Protein AF-A0A368TL18-F1 (afdb_monomer_lite)

pLDDT: mean 74.54, std 22.13, range [34.53, 96.81]

Secondary structure (DSSP, 8-state):
-HHHHHHIIIIIS---HHHHHHHHTS-HHHHHHHHHHHHHHHHHHHHHT----------------S----PPP---S-----------------

Radius of gyration: 25.54 Å; chains: 1; bounding box: 40×59×50 Å

Structure (mmCIF, N/CA/C/O backbone):
data_AF-A0A368TL18-F1
#
_entry.id   AF-A0A368TL18-F1
#
loop_
_atom_site.group_PDB
_atom_site.id
_atom_site.type_symbol
_atom_site.label_atom_id
_atom_site.label_alt_id
_atom_site.label_comp_id
_atom_site.label_asym_id
_atom_site.label_entity_id
_atom_site.label_seq_id
_atom_site.pdbx_PDB_ins_code
_atom_site.Cartn_x
_atom_site.Cartn_y
_atom_site.Cartn_z
_atom_site.occupancy
_atom_site.B_iso_or_equiv
_atom_site.auth_seq_id
_atom_site.auth_comp_id
_atom_site.auth_asym_id
_atom_site.auth_atom_id
_atom_site.pdbx_PDB_model_num
ATOM 1 N N . MET A 1 1 ? -3.815 -9.672 0.075 1.00 65.00 1 MET A N 1
ATOM 2 C CA . MET A 1 1 ? -4.712 -8.492 0.086 1.00 65.00 1 MET A CA 1
ATOM 3 C C . MET A 1 1 ? -4.222 -7.418 1.052 1.00 65.00 1 MET A C 1
ATOM 5 O O . MET A 1 1 ? -4.282 -6.252 0.697 1.00 65.00 1 MET A O 1
ATOM 9 N N . GLU A 1 2 ? -3.693 -7.794 2.222 1.00 81.75 2 GLU A N 1
ATOM 10 C CA . GLU A 1 2 ? -3.206 -6.859 3.254 1.00 81.75 2 GLU A CA 1
ATOM 11 C C . GLU A 1 2 ? -2.173 -5.837 2.751 1.00 81.75 2 GLU A C 1
ATOM 13 O O . GLU A 1 2 ? -2.314 -4.654 3.030 1.00 81.75 2 GLU A O 1
ATOM 18 N N . GLU A 1 3 ? -1.185 -6.259 1.955 1.00 87.06 3 GLU A N 1
ATOM 19 C CA . GLU A 1 3 ? -0.141 -5.366 1.423 1.00 87.06 3 GLU A CA 1
ATOM 20 C C . GLU A 1 3 ? -0.718 -4.286 0.500 1.00 87.06 3 GLU A C 1
ATOM 22 O O . GLU A 1 3 ? -0.473 -3.101 0.712 1.00 87.06 3 GLU A O 1
ATOM 27 N N . LEU A 1 4 ? -1.555 -4.674 -0.469 1.00 88.94 4 LEU A N 1
ATOM 28 C CA . LEU A 1 4 ? -2.211 -3.734 -1.382 1.00 88.94 4 LEU A CA 1
ATOM 29 C C . LEU A 1 4 ? -3.107 -2.745 -0.629 1.00 88.94 4 LEU A C 1
ATOM 31 O O . LEU A 1 4 ? -3.069 -1.547 -0.903 1.00 88.94 4 LEU A O 1
ATOM 35 N N . GLU A 1 5 ? -3.900 -3.237 0.325 1.00 91.44 5 GLU A N 1
ATOM 36 C CA . GLU A 1 5 ? -4.792 -2.378 1.105 1.00 91.44 5 GLU A CA 1
ATOM 37 C C . GLU A 1 5 ? -3.996 -1.419 2.005 1.00 91.44 5 GLU A C 1
ATOM 39 O O . GLU A 1 5 ? -4.349 -0.246 2.118 1.00 91.44 5 GLU A O 1
ATOM 44 N N . SER A 1 6 ? -2.869 -1.866 2.568 1.00 94.12 6 SER A N 1
ATOM 45 C CA . SER A 1 6 ? -1.990 -1.014 3.375 1.00 94.12 6 SER A CA 1
ATOM 46 C C . SER A 1 6 ? -1.389 0.140 2.563 1.00 94.12 6 SER A C 1
ATOM 48 O O . SER A 1 6 ? -1.427 1.284 3.015 1.00 94.12 6 SER A O 1
ATOM 50 N N . LEU A 1 7 ? -0.940 -0.131 1.331 1.00 93.31 7 LEU A N 1
ATOM 51 C CA . LEU A 1 7 ? -0.430 0.879 0.399 1.00 93.31 7 LEU A CA 1
ATOM 52 C C . LEU A 1 7 ? -1.539 1.835 -0.035 1.00 93.31 7 LEU A C 1
ATOM 54 O O . LEU A 1 7 ? -1.348 3.048 -0.093 1.00 93.31 7 LEU A O 1
ATOM 58 N N . ARG A 1 8 ? -2.738 1.307 -0.302 1.00 93.31 8 ARG A N 1
ATOM 59 C CA . ARG A 1 8 ? -3.891 2.132 -0.662 1.00 93.31 8 ARG A CA 1
ATOM 60 C C . ARG A 1 8 ? -4.237 3.115 0.455 1.00 93.31 8 ARG A C 1
ATOM 62 O O . ARG A 1 8 ? -4.474 4.289 0.187 1.00 93.31 8 ARG A O 1
ATOM 69 N N . LEU A 1 9 ? -4.285 2.656 1.701 1.00 95.19 9 LEU A N 1
ATOM 70 C CA . LEU A 1 9 ? -4.627 3.507 2.839 1.00 95.19 9 LEU A CA 1
ATOM 71 C C . LEU A 1 9 ? -3.509 4.505 3.158 1.00 95.19 9 LEU A C 1
ATOM 73 O O . LEU A 1 9 ? -3.798 5.677 3.405 1.00 95.19 9 LEU A O 1
ATOM 77 N N . LYS A 1 10 ? -2.250 4.054 3.150 1.00 95.06 10 LYS A N 1
ATOM 78 C CA . LYS A 1 10 ? -1.111 4.875 3.565 1.00 95.06 10 LYS A CA 1
ATOM 79 C C . LYS A 1 10 ? -0.615 5.820 2.478 1.00 95.06 10 LYS A C 1
ATOM 81 O O . LYS A 1 10 ? -0.424 6.995 2.767 1.00 95.06 10 LYS A O 1
ATOM 86 N N . ASP A 1 11 ? -0.412 5.321 1.265 1.00 93.06 11 ASP A N 1
ATOM 87 C CA . ASP A 1 11 ? 0.277 6.057 0.202 1.00 93.06 11 ASP A CA 1
ATOM 88 C C . ASP A 1 11 ? -0.708 6.714 -0.769 1.00 93.06 11 ASP A C 1
ATOM 90 O O . ASP A 1 11 ? -0.514 7.863 -1.158 1.00 93.06 11 ASP A O 1
ATOM 94 N N . TYR A 1 12 ? -1.797 6.022 -1.131 1.00 94.50 12 TYR A N 1
ATOM 95 C CA . TYR A 1 12 ? -2.790 6.568 -2.067 1.00 94.50 12 TYR A CA 1
ATOM 96 C C . TYR A 1 12 ? -3.788 7.514 -1.386 1.00 94.50 12 TYR A C 1
ATOM 98 O O . TYR A 1 12 ? -4.040 8.610 -1.877 1.00 94.50 12 TYR A O 1
ATOM 106 N N . LEU A 1 13 ? -4.351 7.111 -0.243 1.00 95.62 13 LEU A N 1
ATOM 107 C CA . LEU A 1 13 ? -5.284 7.935 0.538 1.00 95.62 13 LEU A CA 1
ATOM 108 C C . LEU A 1 13 ? -4.588 8.835 1.568 1.00 95.62 13 LEU A C 1
ATOM 110 O O . LEU A 1 13 ? -5.268 9.623 2.221 1.00 95.62 13 LEU A O 1
ATOM 114 N N . GLN A 1 14 ? -3.263 8.715 1.713 1.00 96.44 14 GLN A N 1
ATOM 115 C CA . GLN A 1 14 ? -2.426 9.546 2.589 1.00 96.44 14 GLN A CA 1
ATOM 116 C C . GLN A 1 14 ? -2.912 9.622 4.043 1.00 96.44 14 GLN A C 1
ATOM 118 O O . GLN A 1 14 ? -2.759 10.640 4.717 1.00 96.44 14 GLN A O 1
ATOM 123 N N . LEU A 1 15 ? -3.496 8.534 4.549 1.00 96.81 15 LEU A N 1
ATOM 124 C CA . LEU A 1 15 ? -3.990 8.493 5.920 1.00 96.81 15 LEU A CA 1
ATOM 125 C C . LEU A 1 15 ? -2.837 8.445 6.928 1.00 96.81 15 LEU A C 1
ATOM 127 O O . LEU A 1 15 ? -1.722 7.970 6.650 1.00 96.81 15 LEU A O 1
ATOM 131 N N . SER A 1 16 ? -3.122 8.8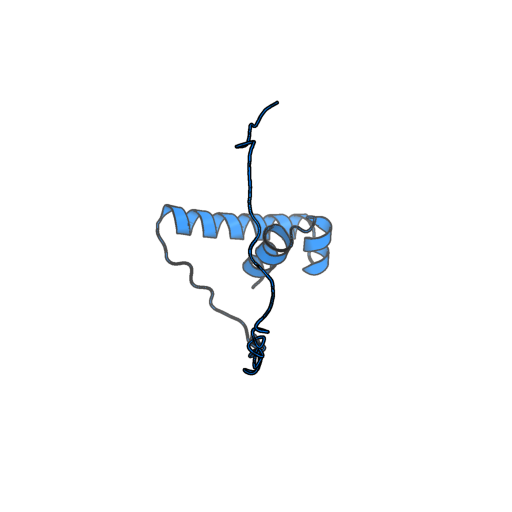91 8.151 1.00 96.81 16 SER A N 1
ATOM 132 C CA . SER A 1 16 ? -2.199 8.666 9.259 1.00 96.81 16 SER A CA 1
ATOM 133 C C . SER A 1 16 ? -2.050 7.163 9.531 1.00 96.81 16 SER A C 1
ATOM 135 O O . SER A 1 16 ? -2.921 6.349 9.216 1.00 96.81 16 SER A O 1
ATOM 137 N N . GLN A 1 17 ? -0.918 6.773 10.120 1.00 92.62 17 GLN A N 1
ATOM 138 C CA . GLN A 1 17 ? -0.648 5.364 10.420 1.00 92.62 17 GLN A CA 1
ATOM 139 C C . GLN A 1 17 ? -1.666 4.779 11.407 1.00 92.62 17 GLN A C 1
ATOM 141 O O . GLN A 1 17 ? -2.043 3.616 11.293 1.00 92.62 17 GLN A O 1
ATOM 146 N N . GLU A 1 18 ? -2.139 5.596 12.345 1.00 96.31 18 GLU A N 1
ATOM 147 C CA . GLU A 1 18 ? -3.171 5.216 13.300 1.00 96.31 18 GLU A CA 1
ATOM 148 C C . GLU A 1 18 ? -4.519 4.958 12.621 1.00 96.31 18 GLU A C 1
ATOM 150 O O . GLU A 1 18 ? -5.129 3.908 12.831 1.00 96.31 18 GLU A O 1
ATOM 155 N N . GLU A 1 19 ? -4.968 5.874 11.760 1.00 95.88 19 GLU A N 1
ATOM 156 C CA . GLU A 1 19 ? -6.231 5.725 11.032 1.00 95.88 19 GLU A CA 1
ATOM 157 C C . GLU A 1 19 ? -6.196 4.538 10.073 1.00 95.88 19 GLU A C 1
ATOM 159 O O . GLU A 1 19 ? -7.171 3.791 9.975 1.00 95.88 19 GLU A O 1
ATOM 164 N N . ALA A 1 20 ? -5.076 4.346 9.378 1.00 96.19 20 ALA A N 1
ATOM 165 C CA . ALA A 1 20 ? -4.907 3.240 8.452 1.00 96.19 20 ALA A CA 1
ATOM 166 C C . ALA A 1 20 ? -4.882 1.885 9.185 1.00 96.19 20 ALA A C 1
ATOM 168 O O . ALA A 1 20 ? -5.590 0.962 8.779 1.00 96.19 20 ALA A O 1
ATOM 169 N N . ALA A 1 21 ? -4.174 1.789 10.318 1.00 96.19 21 ALA A N 1
ATOM 170 C CA . ALA A 1 21 ? -4.178 0.598 11.169 1.00 96.19 21 ALA A CA 1
ATOM 171 C C . ALA A 1 21 ? -5.585 0.280 11.698 1.00 96.19 21 ALA A C 1
ATOM 173 O O . ALA A 1 21 ? -6.043 -0.861 11.609 1.00 96.19 21 ALA A O 1
ATOM 174 N N . LYS A 1 22 ? -6.313 1.307 12.159 1.00 96.56 22 LYS A N 1
ATOM 175 C CA . LYS A 1 22 ? -7.699 1.176 12.620 1.00 96.56 22 LYS A CA 1
ATOM 176 C C . LYS A 1 22 ? -8.632 0.690 11.510 1.00 96.56 22 LYS A C 1
ATOM 178 O O . LYS A 1 22 ? -9.461 -0.179 11.764 1.00 96.56 22 LYS A O 1
ATOM 183 N N . ARG A 1 23 ? -8.493 1.207 10.283 1.00 94.12 23 ARG A N 1
ATOM 184 C CA . ARG A 1 23 ? -9.291 0.772 9.119 1.00 94.12 23 ARG A CA 1
ATOM 185 C C . ARG A 1 23 ? -8.996 -0.667 8.698 1.00 94.12 23 ARG A C 1
ATOM 187 O O . ARG A 1 23 ? -9.910 -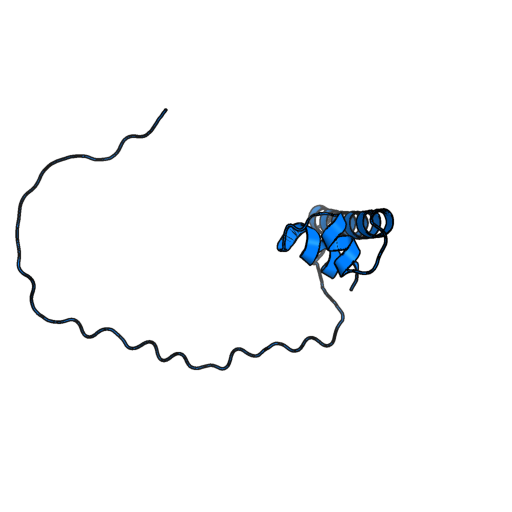1.346 8.247 1.00 94.12 23 ARG A O 1
ATOM 194 N N . MET A 1 24 ? -7.762 -1.134 8.878 1.00 93.38 24 MET A N 1
ATOM 195 C CA . MET A 1 24 ? -7.392 -2.536 8.658 1.00 93.38 24 MET A CA 1
ATOM 196 C C . MET A 1 24 ? -7.746 -3.459 9.835 1.00 93.38 24 MET A C 1
ATOM 198 O O . MET A 1 24 ? -7.627 -4.672 9.699 1.00 93.38 24 MET A O 1
ATOM 202 N N . GLY A 1 25 ? -8.172 -2.917 10.982 1.00 95.12 25 GLY A N 1
ATOM 203 C CA . GLY A 1 25 ? -8.474 -3.710 12.176 1.00 95.12 25 GLY A CA 1
ATOM 204 C C . GLY A 1 25 ? -7.240 -4.358 12.814 1.00 95.12 25 GLY A C 1
ATOM 205 O O . GLY A 1 25 ? -7.364 -5.388 13.471 1.00 95.12 25 GLY A O 1
ATOM 206 N N . VAL A 1 26 ? -6.052 -3.776 12.621 1.00 94.94 26 VAL A N 1
ATOM 207 C CA . VAL A 1 26 ? -4.776 -4.295 13.141 1.00 94.94 26 VAL A CA 1
ATOM 208 C C . VAL A 1 26 ? -4.095 -3.283 14.063 1.00 94.94 26 VAL A C 1
ATOM 210 O O . VAL A 1 26 ? -4.416 -2.095 14.067 1.00 94.94 26 VAL A O 1
ATOM 213 N N . SER A 1 27 ? -3.116 -3.742 14.847 1.00 96.81 27 SER A N 1
ATOM 214 C CA . SER A 1 27 ? -2.294 -2.843 15.666 1.00 96.81 27 SER A CA 1
ATOM 215 C C . SER A 1 27 ? -1.395 -1.946 14.796 1.00 96.81 27 SER A C 1
ATOM 217 O O . SER A 1 27 ? -0.992 -2.348 13.702 1.00 96.81 27 SER A O 1
ATOM 219 N N . GLN A 1 28 ? -1.023 -0.751 15.278 1.00 95.75 28 GLN A N 1
ATOM 220 C CA . GLN A 1 28 ? -0.104 0.137 14.542 1.00 95.75 28 GLN A CA 1
ATOM 221 C C . GLN A 1 28 ? 1.255 -0.520 14.207 1.00 95.75 28 GLN A C 1
ATOM 223 O O . GLN A 1 28 ? 1.716 -0.336 13.076 1.00 95.75 28 GLN A O 1
ATOM 228 N N . PRO A 1 29 ? 1.896 -1.306 15.104 1.00 96.75 29 PRO A N 1
ATOM 229 C CA . PRO A 1 29 ? 3.111 -2.054 14.761 1.00 96.75 29 PRO A CA 1
ATOM 230 C C . PRO A 1 29 ? 2.889 -3.115 13.675 1.00 96.75 29 PRO A C 1
ATOM 232 O O . PRO A 1 29 ? 3.741 -3.301 12.806 1.00 96.75 29 PRO A O 1
ATOM 235 N N . THR A 1 30 ? 1.738 -3.798 13.691 1.00 95.88 30 THR A N 1
ATOM 236 C CA . THR A 1 30 ? 1.370 -4.764 12.644 1.00 95.88 30 THR A CA 1
ATOM 237 C C . THR A 1 30 ? 1.196 -4.061 11.302 1.00 95.88 30 THR A C 1
ATOM 239 O O . THR A 1 30 ? 1.773 -4.498 10.311 1.00 95.88 30 THR A O 1
ATOM 242 N N . PHE A 1 31 ? 0.470 -2.941 11.275 1.00 96.19 31 PHE A N 1
ATOM 243 C CA . PHE A 1 31 ? 0.288 -2.135 10.069 1.00 96.19 31 PHE A CA 1
ATOM 244 C C . PHE A 1 31 ? 1.624 -1.650 9.501 1.00 96.19 31 PHE A C 1
ATOM 246 O O . PHE A 1 31 ? 1.858 -1.762 8.302 1.00 96.19 31 PHE A O 1
ATOM 253 N N . HIS A 1 32 ? 2.526 -1.172 10.366 1.00 95.88 32 HIS A N 1
ATOM 254 C CA . HIS A 1 32 ? 3.865 -0.755 9.958 1.00 95.88 32 HIS A CA 1
ATOM 255 C C . HIS A 1 32 ? 4.606 -1.876 9.229 1.00 95.88 32 HIS A C 1
ATOM 257 O O . HIS A 1 32 ? 5.093 -1.666 8.124 1.00 95.88 32 HIS A O 1
ATOM 263 N N . ARG A 1 33 ? 4.626 -3.084 9.814 1.00 96.44 33 ARG A N 1
ATOM 264 C CA . ARG A 1 33 ? 5.240 -4.257 9.181 1.00 96.44 33 ARG A CA 1
ATOM 265 C C . ARG A 1 3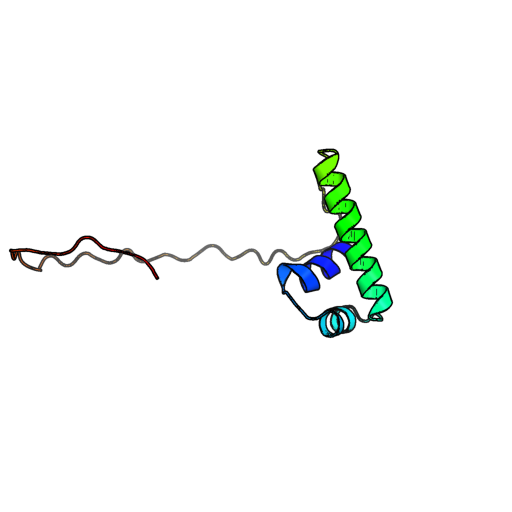3 ? 4.630 -4.538 7.812 1.00 96.44 33 ARG A C 1
ATOM 267 O O . ARG A 1 33 ? 5.383 -4.742 6.872 1.00 96.44 33 ARG A O 1
ATOM 274 N N . ILE A 1 34 ? 3.302 -4.518 7.685 1.00 94.88 34 ILE A N 1
ATOM 275 C CA . ILE A 1 34 ? 2.626 -4.789 6.406 1.00 94.88 34 ILE A CA 1
ATOM 276 C C . ILE A 1 34 ? 3.047 -3.767 5.337 1.00 94.88 34 ILE A C 1
ATOM 278 O O . ILE A 1 34 ? 3.417 -4.168 4.235 1.00 94.88 34 ILE A O 1
ATOM 282 N N . VAL A 1 35 ? 3.059 -2.469 5.665 1.00 95.56 35 VAL A N 1
ATOM 283 C CA . VAL A 1 35 ? 3.492 -1.415 4.728 1.00 95.56 35 VAL A CA 1
ATOM 284 C C . VAL A 1 35 ? 4.962 -1.589 4.342 1.00 95.56 35 VAL A C 1
ATOM 286 O O . VAL A 1 35 ? 5.296 -1.523 3.161 1.00 95.56 35 VAL A O 1
ATOM 289 N N . SER A 1 36 ? 5.843 -1.861 5.308 1.00 96.12 36 SER A N 1
ATOM 290 C CA . SER A 1 36 ? 7.269 -2.076 5.037 1.00 96.12 36 SER A CA 1
ATOM 291 C C . SER A 1 36 ? 7.520 -3.283 4.129 1.00 96.12 36 SER A C 1
ATOM 293 O O . SER A 1 36 ? 8.341 -3.201 3.216 1.00 96.12 36 SER A O 1
ATOM 295 N N . GLU A 1 37 ? 6.810 -4.392 4.342 1.00 94.88 37 GLU A N 1
ATOM 296 C CA . GLU A 1 37 ? 6.891 -5.574 3.474 1.00 94.88 37 GLU A CA 1
ATOM 297 C C . GLU A 1 37 ? 6.408 -5.253 2.053 1.00 94.88 37 GLU A C 1
ATOM 299 O O . GLU A 1 37 ? 7.065 -5.621 1.075 1.00 94.88 37 GLU A O 1
ATOM 304 N N . ALA A 1 38 ? 5.308 -4.502 1.934 1.00 93.44 38 ALA A N 1
ATOM 305 C CA . ALA A 1 38 ? 4.761 -4.073 0.655 1.00 93.44 38 ALA A CA 1
ATOM 306 C C . ALA A 1 38 ? 5.744 -3.170 -0.117 1.00 93.44 38 ALA A C 1
ATOM 308 O O . ALA A 1 38 ? 6.011 -3.412 -1.296 1.00 93.44 38 ALA A O 1
ATOM 309 N N . HIS A 1 39 ? 6.348 -2.179 0.550 1.00 95.12 39 HIS A N 1
ATOM 310 C CA . HIS A 1 39 ? 7.385 -1.324 -0.041 1.00 95.12 39 HIS A CA 1
ATOM 311 C C . HIS A 1 39 ? 8.626 -2.111 -0.441 1.00 95.12 39 HIS A C 1
ATOM 313 O O . HIS A 1 39 ? 9.150 -1.876 -1.527 1.00 95.12 39 HIS A O 1
ATOM 319 N N . ARG A 1 40 ? 9.074 -3.075 0.376 1.00 95.31 40 ARG A N 1
ATOM 320 C CA . ARG A 1 40 ? 10.224 -3.921 0.027 1.00 95.31 40 ARG A CA 1
ATOM 3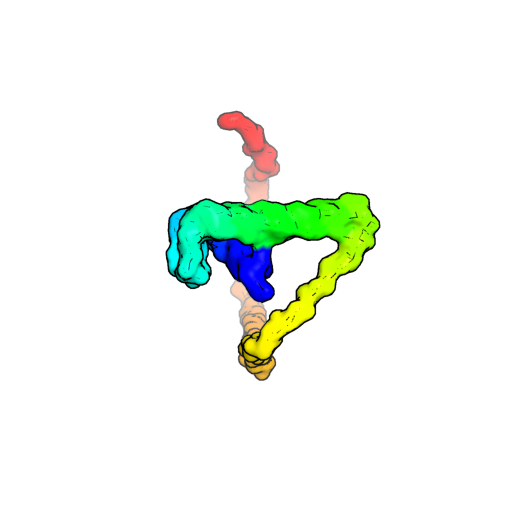21 C C . ARG A 1 40 ? 9.969 -4.697 -1.262 1.00 95.31 40 ARG A C 1
ATOM 323 O O . ARG A 1 40 ? 10.825 -4.686 -2.137 1.00 95.31 40 ARG A O 1
ATOM 330 N N . LYS A 1 41 ? 8.796 -5.321 -1.406 1.00 91.94 41 LYS A N 1
ATOM 331 C CA . LYS A 1 41 ? 8.432 -6.079 -2.616 1.00 91.94 41 LYS A CA 1
ATOM 332 C C . LYS A 1 41 ? 8.344 -5.192 -3.857 1.00 91.94 41 LYS A C 1
ATOM 334 O O . LYS A 1 41 ? 8.784 -5.599 -4.927 1.00 91.94 41 LYS A O 1
ATOM 339 N N . ILE A 1 42 ? 7.798 -3.983 -3.717 1.00 93.00 42 ILE A N 1
ATOM 340 C CA . ILE A 1 42 ? 7.743 -3.007 -4.815 1.00 93.00 42 ILE A CA 1
ATOM 341 C C . ILE A 1 42 ? 9.152 -2.561 -5.207 1.00 93.00 42 ILE A C 1
ATOM 343 O O . ILE A 1 42 ? 9.481 -2.551 -6.391 1.00 93.00 42 ILE A O 1
ATOM 347 N N . ALA A 1 43 ? 9.988 -2.228 -4.224 1.00 95.75 43 ALA A N 1
ATOM 348 C CA . ALA A 1 43 ? 11.365 -1.816 -4.460 1.00 95.75 43 ALA A CA 1
ATOM 349 C C . ALA A 1 43 ? 12.172 -2.929 -5.141 1.00 95.75 43 ALA A C 1
ATOM 351 O O . ALA A 1 43 ? 12.827 -2.672 -6.145 1.00 95.75 43 ALA A O 1
ATOM 352 N N . GLU A 1 44 ? 12.070 -4.166 -4.653 1.00 94.69 44 GLU A N 1
ATOM 353 C CA . GLU A 1 44 ? 12.693 -5.342 -5.267 1.00 94.69 44 GLU A CA 1
ATOM 354 C C . GLU A 1 44 ? 12.239 -5.513 -6.721 1.00 94.69 44 GLU A C 1
ATOM 356 O O . GLU A 1 44 ? 13.065 -5.684 -7.617 1.00 94.69 44 GLU A O 1
ATOM 361 N N . ALA A 1 45 ? 10.934 -5.395 -6.981 1.00 93.06 45 ALA A N 1
ATOM 362 C CA . ALA A 1 45 ? 10.409 -5.529 -8.330 1.00 93.06 45 ALA A CA 1
ATOM 363 C C . ALA A 1 45 ? 10.936 -4.443 -9.278 1.00 93.06 45 ALA A C 1
ATOM 365 O O . ALA A 1 45 ? 11.292 -4.747 -10.416 1.00 93.06 45 ALA A O 1
ATOM 366 N N . PHE A 1 46 ? 11.035 -3.196 -8.815 1.00 93.06 46 PHE A N 1
ATOM 367 C CA . PHE A 1 46 ? 11.573 -2.099 -9.618 1.00 93.06 46 PHE A CA 1
ATOM 368 C C . PHE A 1 46 ? 13.078 -2.206 -9.853 1.00 93.06 46 PHE A C 1
ATOM 370 O O . PHE A 1 46 ? 13.530 -1.921 -10.959 1.00 93.06 46 PHE A O 1
ATOM 377 N N . VAL A 1 47 ? 13.848 -2.638 -8.854 1.00 96.75 47 VAL A N 1
ATOM 378 C CA . VAL A 1 47 ? 15.305 -2.797 -8.979 1.00 96.75 47 VAL A CA 1
ATOM 379 C C . VAL A 1 47 ? 15.659 -3.959 -9.907 1.00 96.75 47 VAL A C 1
ATOM 381 O O . VAL A 1 47 ? 16.566 -3.835 -10.724 1.00 96.75 47 VAL A O 1
ATOM 384 N N . GLU A 1 48 ? 14.934 -5.073 -9.821 1.00 95.38 48 GLU A N 1
ATOM 385 C CA . GLU A 1 48 ? 15.204 -6.268 -10.628 1.00 95.38 48 GLU A CA 1
ATOM 386 C C . GLU A 1 48 ? 14.467 -6.281 -11.978 1.00 95.38 48 GLU A C 1
ATOM 388 O O . GLU A 1 48 ? 14.614 -7.223 -12.756 1.00 95.38 48 GLU A O 1
ATOM 393 N N . GLY A 1 49 ? 13.655 -5.259 -12.269 1.00 91.50 49 GLY A N 1
ATOM 394 C CA . GLY A 1 49 ? 12.847 -5.197 -13.490 1.00 91.50 49 GLY A CA 1
ATOM 395 C C . GLY A 1 49 ? 11.762 -6.279 -13.564 1.00 91.50 49 GLY A C 1
ATOM 396 O O . GLY A 1 49 ? 11.353 -6.677 -14.656 1.00 91.50 49 GLY A O 1
ATOM 397 N N . LYS A 1 50 ? 11.293 -6.780 -12.415 1.00 87.94 50 LYS A N 1
ATOM 398 C CA . LYS A 1 50 ? 10.209 -7.767 -12.340 1.00 87.94 50 LYS A CA 1
ATOM 399 C C . LYS A 1 50 ? 8.872 -7.099 -12.671 1.00 87.94 50 LYS A C 1
ATOM 401 O O . LYS A 1 50 ? 8.570 -5.997 -12.216 1.00 87.94 50 LYS A O 1
ATOM 406 N N . ALA A 1 51 ? 8.021 -7.803 -13.412 1.00 85.19 51 ALA A N 1
ATOM 407 C CA . ALA A 1 51 ? 6.645 -7.370 -13.625 1.00 85.19 51 ALA A CA 1
ATOM 408 C C . ALA A 1 51 ? 5.835 -7.496 -12.322 1.00 85.19 51 ALA A C 1
ATOM 410 O O . ALA A 1 51 ? 5.792 -8.566 -11.712 1.00 85.19 51 ALA A O 1
ATOM 411 N N . ILE A 1 52 ? 5.153 -6.423 -11.913 1.00 82.44 52 ILE A N 1
ATOM 412 C CA . ILE A 1 52 ? 4.223 -6.460 -10.779 1.00 82.44 52 ILE A CA 1
ATOM 413 C C . ILE A 1 52 ? 2.878 -6.981 -11.281 1.00 82.44 52 ILE A C 1
ATOM 415 O O . ILE A 1 52 ? 2.173 -6.303 -12.029 1.00 82.44 52 ILE A O 1
ATOM 419 N N . ARG A 1 53 ? 2.512 -8.190 -10.855 1.00 79.19 53 ARG A N 1
ATOM 420 C CA . ARG A 1 53 ? 1.202 -8.784 -11.125 1.00 79.19 53 ARG A CA 1
ATOM 421 C C . ARG A 1 53 ? 0.406 -8.858 -9.830 1.00 79.19 53 ARG A C 1
ATOM 423 O O . ARG A 1 53 ? 0.826 -9.501 -8.874 1.00 79.19 53 ARG A O 1
ATOM 430 N N . ILE A 1 54 ? -0.742 -8.192 -9.806 1.00 74.94 54 ILE A N 1
ATOM 431 C CA . ILE A 1 54 ? -1.663 -8.223 -8.670 1.00 74.94 54 ILE A CA 1
ATOM 432 C C . ILE A 1 54 ? -2.659 -9.357 -8.928 1.00 74.94 54 ILE A C 1
ATOM 434 O O . ILE A 1 54 ? -3.499 -9.245 -9.817 1.00 74.94 54 ILE A O 1
ATOM 438 N N . GLU A 1 55 ? -2.551 -10.456 -8.180 1.00 67.75 55 GLU A N 1
ATOM 439 C CA . GLU A 1 55 ? -3.460 -11.605 -8.289 1.00 67.75 55 GLU A CA 1
ATOM 440 C C . GLU A 1 55 ? -4.282 -11.768 -7.000 1.00 67.75 55 GLU A C 1
ATOM 442 O O . GLU A 1 55 ? -3.720 -11.929 -5.917 1.00 67.75 55 GLU A O 1
ATOM 447 N N . GLY A 1 56 ? -5.618 -11.731 -7.118 1.00 55.81 56 GLY A N 1
ATOM 448 C CA . GLY A 1 56 ? -6.561 -12.090 -6.048 1.00 55.81 56 GLY A CA 1
ATOM 449 C C . GLY A 1 56 ? -7.619 -11.035 -5.678 1.00 55.81 56 GLY A C 1
ATOM 450 O O . GLY A 1 56 ? -7.294 -9.882 -5.403 1.00 55.81 56 GLY A O 1
ATOM 451 N N . GLY A 1 57 ? -8.880 -11.496 -5.591 1.00 51.44 57 GLY A N 1
ATOM 452 C CA . GLY A 1 57 ? -10.048 -10.817 -4.999 1.00 51.44 57 GLY A CA 1
ATOM 453 C C . GLY A 1 57 ? -11.248 -10.689 -5.951 1.00 51.44 57 GLY A C 1
ATOM 454 O O . GLY A 1 57 ? -11.083 -10.235 -7.074 1.00 51.44 57 GLY A O 1
ATOM 455 N N . ASN A 1 58 ? -12.463 -11.060 -5.520 1.00 53.25 58 ASN A N 1
ATOM 456 C CA . ASN A 1 58 ? -13.705 -10.728 -6.234 1.00 53.25 58 ASN A CA 1
ATOM 457 C C . ASN A 1 58 ? -13.957 -9.221 -6.080 1.00 53.25 58 ASN A C 1
ATOM 459 O O . ASN A 1 58 ? -14.534 -8.785 -5.085 1.00 53.25 58 ASN A O 1
ATOM 463 N N . TYR A 1 59 ? -13.463 -8.422 -7.019 1.00 51.72 59 TYR A N 1
ATOM 464 C CA . TYR A 1 59 ? -13.764 -6.999 -7.083 1.00 51.72 59 TYR A CA 1
ATOM 465 C C . TYR A 1 59 ? -14.915 -6.793 -8.066 1.00 51.72 59 TYR A C 1
ATOM 467 O O . TYR A 1 59 ? -14.851 -7.213 -9.221 1.00 51.72 59 TYR A O 1
ATOM 475 N N . VAL A 1 60 ? -15.991 -6.147 -7.611 1.00 49.09 60 VAL A N 1
ATOM 476 C CA . VAL A 1 60 ? -16.988 -5.605 -8.533 1.00 49.09 60 VAL A CA 1
ATOM 477 C C . VAL A 1 60 ? -16.331 -4.396 -9.176 1.00 49.09 60 VAL A C 1
ATOM 479 O O . VAL A 1 60 ? -16.180 -3.348 -8.547 1.00 49.09 60 VAL A O 1
ATOM 482 N N . ILE A 1 61 ? -15.917 -4.540 -10.432 1.00 53.16 61 ILE A N 1
ATOM 483 C CA . ILE A 1 61 ? -15.774 -3.375 -11.296 1.00 53.16 61 ILE A CA 1
ATOM 484 C C . ILE A 1 61 ? -17.172 -2.769 -11.325 1.00 53.16 61 ILE A C 1
ATOM 486 O O . ILE A 1 61 ? -18.090 -3.364 -11.890 1.00 53.16 61 ILE A O 1
ATOM 490 N N . LEU A 1 62 ? -17.369 -1.621 -10.674 1.00 57.72 62 LEU A N 1
ATOM 491 C CA . LEU A 1 62 ? -18.490 -0.765 -11.026 1.00 57.72 62 LEU A CA 1
ATOM 492 C C . LEU A 1 62 ? -18.211 -0.347 -12.463 1.00 57.72 62 LEU A C 1
ATOM 494 O O . LEU A 1 62 ? -17.477 0.608 -12.714 1.00 57.72 62 LEU A O 1
ATOM 498 N N . SER A 1 63 ? -18.708 -1.146 -13.405 1.00 45.56 63 SER A N 1
ATOM 499 C CA . SER A 1 63 ? -18.765 -0.801 -14.809 1.00 45.56 63 SER A CA 1
ATOM 500 C C . SER A 1 63 ? -19.472 0.541 -14.858 1.00 45.56 63 SER A C 1
ATOM 502 O O . SER A 1 63 ? -20.681 0.615 -14.643 1.00 45.56 63 SER A O 1
ATOM 504 N N . ALA A 1 64 ? -18.702 1.613 -15.046 1.00 57.56 64 ALA A N 1
ATOM 505 C CA . ALA A 1 64 ? -19.254 2.916 -15.336 1.00 57.56 64 ALA A CA 1
ATOM 506 C C . ALA A 1 64 ? -20.103 2.724 -16.590 1.00 57.56 64 ALA A C 1
ATOM 508 O O . ALA A 1 64 ? -19.585 2.426 -17.669 1.00 57.56 64 ALA A O 1
ATOM 509 N N . ASN A 1 65 ? -21.418 2.776 -16.400 1.00 52.12 65 ASN A N 1
ATOM 510 C CA . ASN A 1 65 ? -22.372 2.682 -17.480 1.00 52.12 65 ASN A CA 1
ATOM 511 C C . ASN A 1 65 ? -21.993 3.735 -18.529 1.00 52.12 65 ASN A C 1
ATOM 513 O O . ASN A 1 65 ? -21.792 4.907 -18.197 1.00 52.12 65 ASN A O 1
ATOM 517 N N . LYS A 1 66 ? -21.835 3.309 -19.783 1.00 57.81 66 LYS A N 1
ATOM 518 C CA . LYS A 1 66 ? -21.649 4.231 -20.898 1.00 57.81 66 LYS A CA 1
ATOM 519 C C . LYS A 1 66 ? -22.960 4.984 -21.074 1.00 57.81 66 LYS A C 1
ATOM 521 O O . LYS A 1 66 ? -23.949 4.344 -21.387 1.00 57.81 66 LYS A O 1
ATOM 526 N N . GLU A 1 67 ? -22.935 6.299 -20.872 1.00 54.88 67 GLU A N 1
ATOM 527 C CA . GLU A 1 67 ? -23.678 7.318 -21.631 1.00 54.88 67 GLU A CA 1
ATOM 528 C C . GLU A 1 67 ? -23.594 8.664 -20.899 1.00 54.88 67 GLU A C 1
ATOM 530 O O . GLU A 1 67 ? -24.430 9.016 -20.073 1.00 54.88 67 GLU A O 1
ATOM 535 N N . THR A 1 68 ? -22.593 9.470 -21.241 1.00 46.69 68 THR A N 1
ATOM 536 C CA . THR A 1 68 ? -22.759 10.923 -21.191 1.00 46.69 68 THR A CA 1
ATOM 537 C C . THR A 1 68 ? -22.662 11.429 -22.619 1.00 46.69 68 THR A C 1
ATOM 539 O O . THR A 1 68 ? -21.592 11.673 -23.171 1.00 46.69 68 THR A O 1
ATOM 542 N N . HIS A 1 69 ? -23.825 11.542 -23.255 1.00 57.25 69 HIS A N 1
ATOM 543 C CA . HIS A 1 69 ? -23.997 12.431 -24.391 1.00 57.25 69 HIS A CA 1
ATOM 544 C C . HIS A 1 69 ? -23.614 13.840 -23.919 1.00 57.25 69 HIS A C 1
ATOM 546 O O . HIS A 1 69 ? -24.377 14.484 -23.202 1.00 57.25 69 HIS A O 1
ATOM 552 N N . VAL A 1 70 ? -22.408 14.300 -24.252 1.00 59.22 70 VAL A N 1
ATOM 553 C CA . VAL A 1 70 ? -22.016 15.692 -24.019 1.00 59.22 70 VAL A CA 1
ATOM 554 C C . VAL A 1 70 ? -22.679 16.518 -25.123 1.00 59.22 70 VAL A C 1
ATOM 556 O O . VAL A 1 70 ? -22.326 16.330 -26.290 1.00 59.22 70 VAL A O 1
ATOM 559 N N . PRO A 1 71 ? -23.644 17.407 -24.823 1.00 55.38 71 PRO A N 1
ATOM 560 C CA . PRO A 1 71 ? -24.207 18.257 -25.856 1.00 55.38 71 PRO A CA 1
ATOM 561 C C . PRO A 1 71 ? -23.118 19.212 -26.352 1.00 55.38 71 PRO A C 1
ATOM 563 O O . PRO A 1 71 ? -22.519 19.954 -25.573 1.00 55.38 71 PRO A O 1
ATOM 566 N N . ILE A 1 72 ? -22.860 19.196 -27.660 1.00 58.78 72 ILE A N 1
ATOM 567 C CA . ILE A 1 72 ? -21.982 20.171 -28.311 1.00 58.78 72 ILE A CA 1
ATOM 568 C C . ILE A 1 72 ? -22.646 21.550 -28.152 1.00 58.78 72 ILE A C 1
ATOM 570 O O . ILE A 1 72 ? -23.785 21.720 -28.607 1.00 58.78 72 ILE A O 1
ATOM 574 N N . PRO A 1 73 ? -21.991 22.544 -27.523 1.00 56.44 73 PRO A N 1
ATOM 575 C CA . PRO A 1 73 ? -22.576 23.870 -27.394 1.00 56.44 73 PRO A CA 1
ATOM 576 C C . PRO A 1 73 ? -22.730 24.492 -28.785 1.00 56.44 73 PRO A C 1
ATOM 578 O O . PRO A 1 73 ? -21.779 24.570 -29.564 1.00 56.44 73 PRO A O 1
ATOM 581 N N . LYS A 1 74 ? -23.953 24.916 -29.120 1.00 59.88 74 LYS A N 1
ATOM 582 C CA . LYS A 1 74 ? -24.241 25.565 -30.402 1.00 59.88 74 LYS A CA 1
ATOM 583 C C . LYS A 1 74 ? -23.605 26.954 -30.398 1.00 59.88 74 LYS A C 1
ATOM 585 O O . LYS A 1 74 ? -24.007 27.817 -29.623 1.00 59.88 74 LYS A O 1
ATOM 590 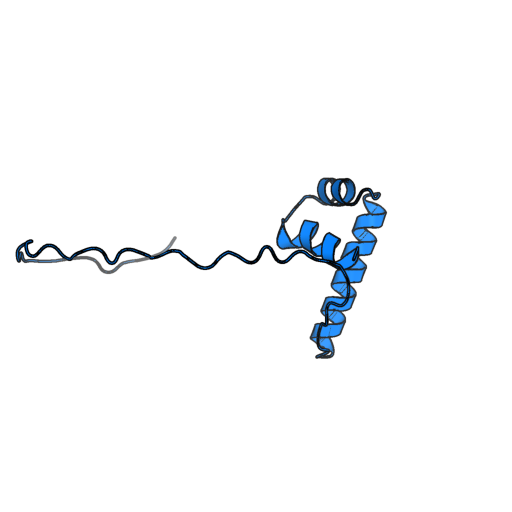N N . MET A 1 75 ? -22.607 27.144 -31.260 1.00 51.69 75 MET A N 1
ATOM 591 C CA . MET A 1 75 ? -21.935 28.422 -31.487 1.00 51.69 75 MET A CA 1
ATOM 592 C C . MET A 1 75 ? -22.970 29.462 -31.947 1.00 51.69 75 MET A C 1
ATOM 594 O O . MET A 1 75 ? -23.551 29.326 -33.024 1.00 51.69 75 MET A O 1
ATOM 598 N N . THR A 1 76 ? -23.228 30.489 -31.139 1.00 62.12 76 THR A N 1
ATOM 599 C CA . THR A 1 76 ? -24.071 31.620 -31.538 1.00 62.12 76 THR A CA 1
ATOM 600 C C . THR A 1 76 ? -23.261 32.566 -32.433 1.00 62.12 76 THR A C 1
ATOM 602 O O . THR A 1 76 ? -22.166 32.991 -32.056 1.00 62.12 76 THR A O 1
ATOM 605 N N . PRO A 1 77 ? -23.743 32.918 -33.638 1.00 49.00 77 PRO A N 1
ATOM 606 C CA . PRO A 1 77 ? -23.020 33.831 -34.510 1.00 49.00 77 PRO A CA 1
ATOM 607 C C . PRO A 1 77 ? -23.275 35.271 -34.056 1.00 49.00 77 PRO A C 1
ATOM 609 O O . PRO A 1 77 ? -24.285 35.872 -34.413 1.00 49.00 77 PRO A O 1
ATOM 612 N N . GLY A 1 78 ? -22.359 35.840 -33.269 1.00 52.34 78 GLY A N 1
ATOM 613 C CA . GLY A 1 78 ? -22.385 37.277 -33.006 1.00 52.34 78 GLY A CA 1
ATOM 614 C C . GLY A 1 78 ? -21.657 37.745 -31.754 1.00 52.34 78 GLY A C 1
ATOM 615 O O . GLY A 1 78 ? -22.306 38.126 -30.790 1.00 52.34 78 GLY A O 1
ATOM 616 N N . TRP A 1 79 ? -20.330 37.885 -31.813 1.00 47.53 79 TRP A N 1
ATOM 617 C CA . TRP A 1 79 ? -19.717 39.041 -31.156 1.00 47.53 79 TRP A CA 1
ATOM 618 C C . TRP A 1 79 ? -18.501 39.576 -31.913 1.00 47.53 79 TRP A C 1
ATOM 620 O O . TRP A 1 79 ? -17.746 38.856 -32.559 1.00 47.53 79 TRP A O 1
ATOM 630 N N . LYS A 1 80 ? -18.429 40.904 -31.923 1.00 43.94 80 LYS A N 1
ATOM 631 C CA . LYS A 1 80 ? -17.782 41.768 -32.906 1.00 43.94 80 LYS A CA 1
ATOM 632 C C . LYS A 1 80 ? -16.301 42.000 -32.602 1.00 43.94 80 LYS A C 1
ATOM 634 O O . LYS A 1 80 ? -15.898 42.192 -31.464 1.00 43.94 80 LYS A O 1
ATOM 639 N N . ARG A 1 81 ? -15.558 42.139 -33.698 1.00 39.81 81 ARG A N 1
ATOM 640 C CA . ARG A 1 81 ? -14.242 42.771 -33.868 1.00 39.81 81 ARG A CA 1
ATOM 641 C C . ARG A 1 81 ? -14.0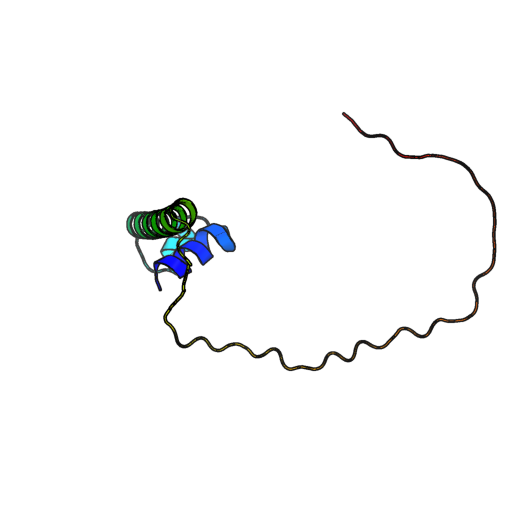38 44.033 -33.000 1.00 39.81 81 ARG A C 1
ATOM 643 O O . ARG A 1 81 ? -14.776 45.004 -33.147 1.00 39.81 81 ARG A O 1
ATOM 650 N N . GLY A 1 82 ? -12.950 44.047 -32.234 1.00 43.53 82 GLY A N 1
ATOM 651 C CA . GLY A 1 82 ? -12.278 45.230 -31.679 1.00 43.53 82 GLY A CA 1
ATOM 652 C C . GLY A 1 82 ? -11.136 44.747 -30.778 1.00 43.53 82 GLY A C 1
ATOM 653 O O . GLY A 1 82 ? -11.383 43.954 -29.889 1.00 43.53 82 GLY A O 1
ATOM 654 N N . GLY A 1 83 ? -9.852 45.042 -30.958 1.00 36.22 83 GLY A N 1
ATOM 655 C CA . GLY A 1 83 ? -9.179 46.076 -31.729 1.00 36.22 83 GLY A CA 1
ATOM 656 C C . GLY A 1 83 ? -8.317 46.901 -30.770 1.00 36.22 83 GLY A C 1
ATOM 657 O O . GLY A 1 83 ? -8.859 47.796 -30.135 1.00 36.22 83 GLY A O 1
ATOM 658 N N . ARG A 1 84 ? -6.992 46.648 -30.768 1.00 37.78 84 ARG A N 1
ATOM 659 C CA . ARG A 1 84 ? -5.913 47.356 -30.026 1.00 37.78 84 ARG A CA 1
ATOM 660 C C . ARG A 1 84 ? -5.940 47.098 -28.508 1.00 37.78 84 ARG A C 1
ATOM 662 O O . ARG A 1 84 ? -6.969 47.258 -27.887 1.00 37.78 84 ARG A O 1
ATOM 669 N N . GLY A 1 85 ? -4.872 46.738 -27.810 1.00 34.53 85 GLY A N 1
ATOM 670 C CA . GLY A 1 85 ? -3.442 46.711 -28.087 1.00 34.53 85 GLY A CA 1
ATOM 671 C C . GLY A 1 85 ? -2.705 46.915 -26.753 1.00 34.53 85 GLY A C 1
ATOM 672 O O . GLY A 1 85 ? -3.273 47.485 -25.829 1.00 34.53 85 GLY A O 1
ATOM 673 N N . ARG A 1 86 ? -1.423 46.533 -26.733 1.00 38.62 86 ARG A N 1
ATOM 674 C CA . ARG A 1 86 ? -0.382 46.844 -25.731 1.00 38.62 86 ARG A CA 1
ATOM 675 C C . ARG A 1 86 ? -0.430 46.110 -24.381 1.00 38.62 86 ARG A C 1
ATOM 677 O O . ARG A 1 86 ? -1.222 46.435 -23.511 1.00 38.62 86 ARG A O 1
ATOM 684 N N . GLY A 1 87 ? 0.611 45.300 -24.177 1.00 38.41 87 GLY A N 1
ATOM 685 C CA . GLY A 1 87 ? 1.477 45.450 -23.005 1.00 38.41 87 GLY A CA 1
ATOM 686 C C . GLY A 1 87 ? 1.477 44.288 -22.018 1.00 38.41 87 GLY A C 1
ATOM 687 O O . GLY A 1 87 ? 0.531 44.136 -21.260 1.00 38.41 87 GLY A O 1
ATOM 688 N N . GLY A 1 88 ? 2.597 43.557 -21.977 1.00 44.09 88 GLY A N 1
ATOM 689 C CA . GLY A 1 88 ? 3.022 42.777 -20.812 1.00 44.09 88 GLY A CA 1
ATOM 690 C C . GLY A 1 88 ? 3.094 41.269 -21.030 1.00 44.09 88 GLY A C 1
ATOM 691 O O . GLY A 1 88 ? 2.165 40.547 -20.688 1.00 44.09 88 GLY A O 1
ATOM 692 N N . THR A 1 89 ? 4.220 40.776 -21.549 1.00 53.84 89 THR A N 1
ATOM 693 C CA . THR A 1 89 ? 4.686 39.422 -21.213 1.00 53.84 89 THR A CA 1
ATOM 694 C C . THR A 1 89 ? 5.166 39.385 -19.753 1.00 53.84 89 THR A C 1
ATOM 696 O O . THR A 1 89 ? 5.522 40.430 -19.206 1.00 53.84 89 THR A O 1
ATOM 699 N N . PRO A 1 90 ? 5.141 38.202 -19.120 1.00 52.44 90 PRO A N 1
ATOM 700 C CA . PRO A 1 90 ? 5.126 38.028 -17.671 1.00 52.44 90 PRO A CA 1
ATOM 701 C C . PRO A 1 90 ? 6.539 38.064 -17.081 1.00 52.44 90 PRO A C 1
ATOM 703 O O . PRO A 1 90 ? 7.511 37.812 -17.794 1.00 52.44 90 PRO A O 1
ATOM 706 N N . PHE A 1 91 ? 6.664 38.304 -15.775 1.00 40.19 91 PHE A N 1
ATOM 707 C CA . PHE A 1 91 ? 7.908 38.000 -15.072 1.00 40.19 91 PHE A CA 1
ATOM 708 C C . PHE A 1 91 ? 7.672 37.526 -13.636 1.00 40.19 91 PHE A C 1
ATOM 710 O O . PHE A 1 91 ? 6.700 37.900 -12.985 1.00 40.19 91 PHE A O 1
ATOM 717 N N . VAL A 1 92 ? 8.569 36.632 -13.237 1.00 46.03 92 VAL A N 1
ATOM 718 C CA . VAL A 1 92 ? 8.604 35.740 -12.076 1.00 46.03 92 VAL A CA 1
ATOM 719 C C . VAL A 1 92 ? 9.614 36.270 -11.046 1.00 46.03 92 VAL A C 1
ATOM 721 O O . VAL A 1 92 ? 10.487 37.047 -11.419 1.00 46.03 92 VAL A O 1
ATOM 724 N N . SER A 1 93 ? 9.545 35.731 -9.822 1.00 42.09 93 SER A N 1
ATOM 725 C CA . SER A 1 93 ? 10.528 35.834 -8.717 1.00 42.09 93 SER A CA 1
ATOM 726 C C . SER A 1 93 ? 10.493 37.168 -7.954 1.00 42.09 93 SER A C 1
ATOM 728 O O . SER A 1 93 ? 10.409 38.226 -8.565 1.00 42.09 93 SER A O 1
ATOM 730 N N . GLU A 1 94 ? 10.487 37.221 -6.622 1.00 47.12 94 GLU A N 1
ATOM 731 C CA . GLU A 1 94 ? 11.001 36.336 -5.559 1.00 47.12 94 GLU A CA 1
ATOM 732 C C . GLU A 1 94 ? 10.062 36.380 -4.337 1.00 47.12 94 GLU A C 1
ATOM 734 O O . GLU A 1 94 ? 9.397 37.428 -4.152 1.00 47.12 94 GLU A O 1
#

Foldseek 3Di:
DLLVLLCCVCPVVVDDLVVSCVVVVHDSVVSVVSPVVSVVVVVVCVVVVNDDDDDDDDDPPPPPDDDDPDDDDDDDPDDDDDDDDDDDDDDDDD

Sequence (94 aa):
MEELESLRLKDYLQLSQEEAAKRMGVSQPTFHRIVSEAHRKIAEAFVEGKAIRIEGGNYVILSANKETHVPIPKMTPGWKRGGRGRGGTPFVSE